Protein AF-A0A9Y1ZAQ1-F1 (afdb_monomer_lite)

Secondary structure (DSSP, 8-state):
-HHHHHHHHHTT-------SSTTTS-HHHHTTS-EEEESSSSEEEEEEEEETTEEEEEEEEEE-PPPPS----TT--PPP----GGGGS---PPPHHHHHHHHHHHHHHHHHHTT--HHHHTTTSSS-HHHHHHHHHHHHTT-TTHHHHHHHHHHH-

Radius of gyration: 28.98 Å; chains: 1; bounding box: 53×34×73 Å

Sequence (157 aa):
MGPLVYKIRKYGGSLIIIGHDGGDVHPMVREQSKVVKKDTKKEATIYDSIRNRKPQGQIARISGIPPTDWRFDTHEATAWSWQDLRTTDEDDGLSESEAVEQAAIYTVIRAKQQGLSNRQVANFVPWSHETVRKRWNEFENDGLHTDTVANVEGVIA

Structure (mmCIF, N/CA/C/O backbone):
data_AF-A0A9Y1ZAQ1-F1
#
_entry.id   AF-A0A9Y1ZAQ1-F1
#
loop_
_atom_site.group_PDB
_atom_site.id
_atom_site.type_symbol
_atom_site.label_atom_id
_atom_site.label_alt_id
_atom_site.label_comp_id
_atom_site.label_asym_id
_atom_site.label_entity_id
_atom_site.label_seq_id
_atom_site.pdbx_PDB_ins_code
_atom_site.Cartn_x
_atom_site.Cartn_y
_atom_site.Cartn_z
_atom_site.occupancy
_atom_site.B_iso_or_equiv
_atom_site.auth_seq_id
_atom_site.auth_comp_id
_atom_site.auth_asym_id
_atom_site.auth_atom_id
_atom_site.pdbx_PDB_model_num
ATOM 1 N N . MET A 1 1 ? -5.288 6.762 -6.353 1.00 58.81 1 MET A N 1
ATOM 2 C CA . MET A 1 1 ? -6.023 5.697 -5.623 1.00 58.81 1 MET A CA 1
ATOM 3 C C . MET A 1 1 ? -7.539 5.710 -5.827 1.00 58.81 1 MET A C 1
ATOM 5 O O . MET A 1 1 ? -8.140 4.648 -5.737 1.00 58.81 1 MET A O 1
ATOM 9 N N . GLY A 1 2 ? -8.168 6.854 -6.129 1.00 64.44 2 GLY A N 1
ATOM 10 C CA . GLY A 1 2 ? -9.630 6.982 -6.236 1.00 64.44 2 GLY A CA 1
ATOM 11 C C . GLY A 1 2 ? -10.359 5.915 -7.080 1.00 64.44 2 GLY A C 1
ATOM 12 O O . GLY A 1 2 ? -11.176 5.152 -6.570 1.00 64.44 2 GLY A O 1
ATOM 13 N N . PRO A 1 3 ? -10.022 5.794 -8.372 1.00 77.44 3 PRO A N 1
ATOM 14 C CA . PRO A 1 3 ? -10.721 4.885 -9.285 1.00 77.44 3 PRO A CA 1
ATOM 15 C C . PRO A 1 3 ? -10.540 3.394 -8.958 1.00 77.44 3 PRO A C 1
ATOM 17 O O . PRO A 1 3 ? -11.369 2.570 -9.335 1.00 77.44 3 PRO A O 1
ATOM 20 N N . LEU A 1 4 ? -9.451 3.036 -8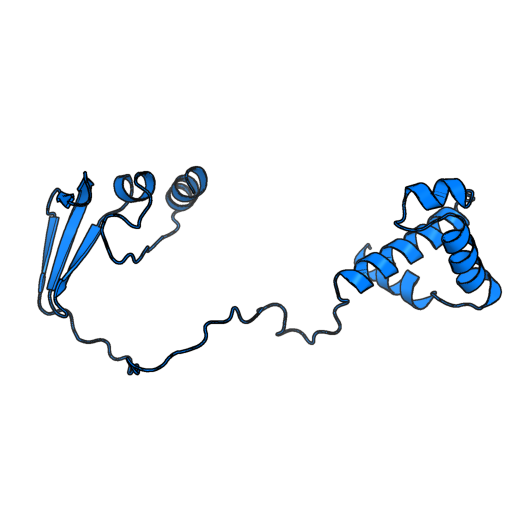.275 1.00 81.25 4 LEU A N 1
ATOM 21 C CA . LEU A 1 4 ? -9.076 1.647 -8.012 1.00 81.25 4 LEU A CA 1
ATOM 22 C C . LEU A 1 4 ? -9.943 1.020 -6.916 1.00 81.25 4 LEU A C 1
ATOM 24 O O . LEU A 1 4 ? -10.429 -0.090 -7.092 1.00 81.25 4 LEU A O 1
ATOM 28 N N . VAL A 1 5 ? -10.206 1.752 -5.831 1.00 82.75 5 VAL A N 1
ATOM 29 C CA . VAL A 1 5 ? -11.044 1.274 -4.713 1.00 82.75 5 VAL A CA 1
ATOM 30 C C . VAL A 1 5 ? -12.458 0.942 -5.202 1.00 82.75 5 VAL A C 1
ATOM 32 O O . VAL A 1 5 ? -12.992 -0.120 -4.887 1.00 82.75 5 VAL A O 1
ATOM 35 N N . TYR A 1 6 ? -13.021 1.792 -6.069 1.00 83.38 6 TYR A N 1
ATOM 36 C CA . TYR A 1 6 ? -14.315 1.538 -6.707 1.00 83.38 6 TYR A CA 1
ATOM 37 C C . TYR A 1 6 ? -14.310 0.275 -7.570 1.00 83.38 6 TYR A C 1
ATOM 39 O O . TYR A 1 6 ? -15.265 -0.500 -7.523 1.00 83.38 6 TYR A O 1
ATOM 47 N N . LYS A 1 7 ? -13.245 0.055 -8.351 1.00 86.19 7 LYS A N 1
ATOM 48 C CA . LYS A 1 7 ? -13.106 -1.157 -9.167 1.00 86.19 7 LYS A CA 1
ATOM 49 C C . LYS A 1 7 ? -13.002 -2.401 -8.287 1.00 86.19 7 LYS A C 1
ATOM 51 O O . LYS A 1 7 ? -13.752 -3.338 -8.523 1.00 86.19 7 LYS A O 1
ATOM 56 N N . ILE A 1 8 ? -12.154 -2.388 -7.258 1.00 86.31 8 ILE A N 1
ATOM 57 C CA . ILE A 1 8 ? -12.005 -3.508 -6.314 1.00 86.31 8 ILE A CA 1
ATOM 58 C C . ILE A 1 8 ? -13.364 -3.881 -5.722 1.00 86.31 8 ILE A C 1
ATOM 60 O O . ILE A 1 8 ? -13.778 -5.032 -5.829 1.00 86.31 8 ILE A O 1
ATOM 64 N N . ARG A 1 9 ? -14.111 -2.896 -5.206 1.00 82.56 9 ARG A N 1
ATOM 65 C CA . ARG A 1 9 ? -15.463 -3.120 -4.681 1.00 82.56 9 ARG A CA 1
ATOM 66 C C . ARG A 1 9 ? -16.408 -3.699 -5.739 1.00 82.56 9 ARG A C 1
ATOM 68 O O . ARG A 1 9 ? -17.149 -4.629 -5.442 1.00 82.56 9 ARG A O 1
ATOM 75 N N . LYS A 1 10 ? -16.403 -3.154 -6.962 1.00 86.81 10 LYS A N 1
ATOM 76 C CA . LYS A 1 10 ? -17.277 -3.606 -8.060 1.00 86.81 10 LYS A CA 1
ATOM 77 C C . LYS A 1 10 ? -17.004 -5.057 -8.460 1.00 86.81 10 LYS A C 1
ATOM 79 O O . LYS A 1 10 ? -17.946 -5.783 -8.750 1.00 86.81 10 LYS A O 1
ATOM 84 N N . TYR A 1 11 ? -15.739 -5.466 -8.479 1.00 91.75 11 TYR A N 1
ATOM 85 C CA . TYR A 1 11 ? -15.328 -6.818 -8.860 1.00 91.75 11 TYR A CA 1
ATOM 86 C C . TYR A 1 11 ? -15.295 -7.800 -7.677 1.00 91.75 11 TYR A C 1
ATOM 88 O O . TYR A 1 11 ? -14.801 -8.911 -7.830 1.00 91.75 11 TYR A O 1
ATOM 96 N N . GLY A 1 12 ? -15.812 -7.415 -6.503 1.00 86.81 12 GLY A N 1
ATOM 97 C CA . GLY A 1 12 ? -15.858 -8.289 -5.326 1.00 86.81 12 GLY A CA 1
ATOM 98 C C . GLY A 1 12 ? -14.492 -8.558 -4.688 1.00 86.81 12 GLY A C 1
ATOM 99 O O . GLY A 1 12 ? -14.347 -9.500 -3.915 1.00 86.81 12 GLY A O 1
ATOM 100 N N . GLY A 1 13 ? -13.482 -7.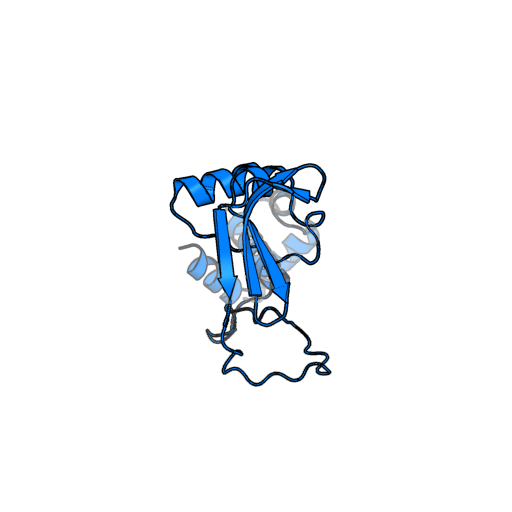744 -4.997 1.00 86.44 13 GLY A N 1
ATOM 101 C CA . GLY A 1 13 ? -12.176 -7.836 -4.361 1.00 86.44 13 GLY A CA 1
ATOM 102 C C . GLY A 1 13 ? -12.238 -7.385 -2.902 1.00 86.44 13 GLY A C 1
ATOM 103 O O . GLY A 1 13 ? -12.921 -6.419 -2.558 1.00 86.44 13 GLY A O 1
ATOM 104 N N . SER A 1 14 ? -11.499 -8.078 -2.039 1.00 86.94 14 SER A N 1
ATOM 105 C CA . SER A 1 14 ? -11.333 -7.693 -0.637 1.00 86.94 14 SER A CA 1
ATOM 106 C C . SER A 1 14 ? -10.055 -6.880 -0.470 1.00 86.94 14 SER A C 1
ATOM 108 O O . SER A 1 14 ? -8.999 -7.273 -0.958 1.00 86.94 14 SER A O 1
ATOM 110 N N . LEU A 1 15 ? -10.147 -5.746 0.223 1.00 86.56 15 LEU A N 1
ATOM 111 C CA . LEU A 1 15 ? -9.008 -4.878 0.511 1.00 86.56 15 LEU A CA 1
ATOM 112 C C . LEU A 1 15 ? -8.932 -4.625 2.014 1.00 86.56 15 LEU A C 1
ATOM 114 O O . LEU A 1 15 ? -9.848 -4.043 2.594 1.00 86.56 15 LEU A O 1
ATOM 118 N N . ILE A 1 16 ? -7.824 -5.038 2.625 1.00 89.19 16 ILE A N 1
ATOM 119 C CA . ILE A 1 16 ? -7.512 -4.757 4.026 1.00 89.19 16 ILE A CA 1
ATOM 120 C C . ILE A 1 16 ? -6.376 -3.740 4.041 1.00 89.19 16 ILE A C 1
ATOM 122 O O . ILE A 1 16 ? -5.336 -3.957 3.425 1.00 89.19 16 ILE A O 1
ATOM 126 N N . ILE A 1 17 ? -6.586 -2.620 4.730 1.00 88.62 17 ILE A N 1
ATOM 127 C CA . ILE A 1 17 ? -5.580 -1.570 4.891 1.00 88.62 17 ILE A CA 1
ATOM 128 C C . ILE A 1 17 ? -5.286 -1.426 6.376 1.00 88.62 17 ILE A C 1
ATOM 130 O O . ILE A 1 17 ? -6.200 -1.223 7.176 1.00 88.62 17 ILE A O 1
ATOM 134 N N . ILE A 1 18 ? -4.005 -1.517 6.724 1.00 89.31 18 ILE A N 1
ATOM 135 C CA . ILE A 1 18 ? -3.510 -1.377 8.090 1.00 89.31 18 ILE A CA 1
ATOM 136 C C . ILE A 1 18 ? -2.753 -0.053 8.157 1.00 89.31 18 ILE A C 1
ATOM 138 O O . ILE A 1 18 ? -1.760 0.135 7.460 1.00 89.31 18 ILE A O 1
ATOM 142 N N . GLY A 1 19 ? -3.269 0.876 8.956 1.00 87.44 19 GLY A N 1
ATOM 143 C CA . GLY A 1 19 ? -2.647 2.167 9.240 1.00 87.44 19 GLY A CA 1
ATOM 144 C C . GLY A 1 19 ? -2.381 2.310 10.733 1.00 87.44 19 GLY A C 1
ATOM 145 O O . GLY A 1 19 ? -2.961 1.578 11.539 1.00 87.44 19 GLY A O 1
ATOM 146 N N . HIS A 1 20 ? -1.514 3.248 11.097 1.00 85.69 20 HIS A N 1
ATOM 147 C CA . HIS A 1 20 ? -1.200 3.530 12.493 1.00 85.69 20 HIS A CA 1
ATOM 148 C C . HIS A 1 20 ? -2.274 4.424 13.124 1.00 85.69 20 HIS A C 1
ATOM 150 O O . HIS A 1 20 ? -2.732 4.164 14.235 1.00 85.69 20 HIS A O 1
ATOM 156 N N . ASP A 1 21 ? -2.718 5.452 12.399 1.00 82.12 21 ASP A N 1
ATOM 157 C CA . ASP A 1 21 ? -3.787 6.350 12.823 1.00 82.12 21 ASP A CA 1
ATOM 158 C C . ASP A 1 21 ? -4.892 6.467 11.763 1.00 82.12 21 ASP A C 1
ATOM 160 O O . ASP A 1 21 ? -4.710 6.239 10.563 1.00 82.12 21 ASP A O 1
ATOM 164 N N . GLY A 1 22 ? -6.063 6.933 12.196 1.00 77.12 22 GLY A N 1
ATOM 165 C CA . GLY A 1 22 ? -7.181 7.291 11.333 1.00 77.12 22 GLY A CA 1
ATOM 166 C C . GLY A 1 22 ? -6.877 8.460 10.393 1.00 77.12 22 GLY A C 1
ATOM 167 O O . GLY A 1 22 ? -7.800 8.923 9.736 1.00 77.12 22 GLY A O 1
ATOM 168 N N . GLY A 1 23 ? -5.639 8.968 10.354 1.00 81.50 23 GLY A N 1
ATOM 169 C CA . GLY A 1 23 ? -5.096 9.951 9.419 1.00 81.50 23 GLY A CA 1
ATOM 170 C C . GLY A 1 23 ? -4.399 9.357 8.187 1.00 81.50 23 GLY A C 1
ATOM 171 O O . GLY A 1 23 ? -4.371 10.031 7.158 1.00 81.50 23 GLY A O 1
ATOM 172 N N . ASP A 1 24 ? -3.926 8.113 8.258 1.00 84.62 24 ASP A N 1
ATOM 173 C CA . ASP A 1 24 ? -3.003 7.542 7.260 1.00 84.62 24 ASP A CA 1
ATOM 174 C C . ASP A 1 24 ? -3.722 7.043 6.004 1.00 84.62 24 ASP A C 1
ATOM 176 O O . ASP A 1 24 ? -3.194 7.038 4.895 1.00 84.62 24 ASP A O 1
ATOM 180 N N . VAL A 1 25 ? -4.978 6.636 6.167 1.00 84.75 25 VAL A N 1
ATOM 181 C CA . VAL A 1 25 ? -5.794 6.085 5.082 1.00 84.75 25 VAL A CA 1
ATOM 182 C C . VAL A 1 25 ? -6.426 7.221 4.283 1.00 84.75 25 VAL A C 1
ATOM 184 O O . VAL A 1 25 ? -6.972 8.138 4.873 1.00 84.75 25 VAL A O 1
ATOM 187 N N . HIS A 1 26 ? -6.443 7.189 2.954 1.00 84.62 26 HIS A N 1
ATOM 188 C CA . HIS A 1 26 ? -7.089 8.256 2.175 1.00 84.62 26 HIS A CA 1
ATOM 189 C C . HIS A 1 26 ? -8.600 8.391 2.512 1.00 84.62 26 HIS A C 1
ATOM 191 O O . HIS A 1 26 ? -9.275 7.362 2.591 1.00 84.62 26 HIS A O 1
ATOM 197 N N . PRO A 1 27 ? -9.181 9.605 2.657 1.00 85.12 27 PRO A N 1
ATOM 198 C CA . PRO A 1 27 ? -10.583 9.798 3.065 1.00 85.12 27 PRO A CA 1
ATOM 199 C C . PRO A 1 27 ? -11.604 8.970 2.276 1.00 85.12 27 PRO A C 1
ATOM 201 O O . PRO A 1 27 ? -12.454 8.313 2.862 1.00 85.12 27 PRO A O 1
ATOM 204 N N . MET A 1 28 ? -11.448 8.903 0.955 1.00 82.25 28 MET A N 1
ATOM 205 C CA . MET A 1 28 ? -12.340 8.131 0.083 1.00 82.25 28 MET A CA 1
ATOM 206 C C . MET A 1 28 ? -12.344 6.613 0.371 1.00 82.25 28 MET A C 1
ATOM 208 O O . MET A 1 28 ? -13.345 5.947 0.140 1.00 82.25 28 MET A O 1
ATOM 212 N N . VAL A 1 29 ? -11.247 6.047 0.889 1.00 86.06 29 VAL A N 1
ATOM 213 C CA . VAL A 1 29 ? -11.237 4.652 1.367 1.00 86.06 29 VAL A CA 1
ATOM 214 C C . VAL A 1 29 ? -12.033 4.544 2.667 1.00 86.06 29 VAL A C 1
ATOM 216 O O . VAL A 1 29 ? -12.805 3.611 2.838 1.00 86.06 29 VAL A O 1
ATOM 219 N N . ARG A 1 30 ? -11.883 5.513 3.577 1.00 84.81 30 ARG A N 1
ATOM 220 C CA . ARG A 1 30 ? -12.569 5.508 4.881 1.00 84.81 30 ARG A CA 1
ATOM 221 C C . ARG A 1 30 ? -14.086 5.577 4.753 1.00 84.81 30 ARG A C 1
ATOM 223 O O . ARG A 1 30 ? -14.778 5.037 5.601 1.00 84.81 30 ARG A O 1
ATOM 230 N N . GLU A 1 31 ? -14.589 6.242 3.719 1.00 82.31 31 GLU A N 1
ATOM 231 C CA . GLU A 1 31 ? -16.027 6.322 3.440 1.00 82.31 31 GLU A CA 1
ATOM 232 C C . GLU A 1 31 ? -16.616 5.004 2.921 1.00 82.31 31 GLU A C 1
ATOM 234 O O . GLU A 1 31 ? -17.816 4.780 3.037 1.00 82.31 31 GLU A O 1
ATOM 239 N N . GLN A 1 32 ? -15.793 4.130 2.338 1.00 84.12 32 GLN A N 1
ATOM 240 C CA . GLN A 1 32 ? -16.248 2.890 1.698 1.00 84.12 32 GLN A CA 1
ATOM 241 C C . GLN A 1 32 ? -15.947 1.634 2.519 1.00 84.12 32 GLN A C 1
ATOM 243 O O . GLN A 1 32 ? -16.389 0.545 2.150 1.00 84.12 32 GLN A O 1
ATOM 248 N N . SER A 1 33 ? -15.212 1.777 3.620 1.00 86.94 33 SER A N 1
ATOM 249 C CA . SER A 1 33 ? -14.707 0.670 4.427 1.00 86.94 33 SER A CA 1
ATOM 250 C C . SER A 1 33 ? -15.302 0.685 5.828 1.00 86.94 33 SER A C 1
ATOM 252 O O . SER A 1 33 ? -15.510 1.744 6.415 1.00 86.94 33 SER A O 1
ATOM 254 N N . LYS A 1 34 ? -15.494 -0.504 6.408 1.00 91.12 34 LYS A N 1
ATOM 255 C CA . LYS A 1 34 ? -15.686 -0.638 7.857 1.00 91.12 34 LYS A CA 1
ATOM 256 C C . LYS A 1 34 ? -14.352 -0.459 8.564 1.00 91.12 34 LYS A C 1
ATOM 258 O O . LYS A 1 34 ? -13.295 -0.774 8.018 1.00 91.12 34 LYS A O 1
ATOM 263 N N . VAL A 1 35 ? -14.406 0.039 9.789 1.00 91.56 35 VAL A N 1
ATOM 264 C CA . VAL A 1 35 ? -13.212 0.411 10.543 1.00 91.56 35 VAL A CA 1
ATOM 265 C C . VAL A 1 35 ? -13.088 -0.516 11.733 1.00 91.56 35 VAL A C 1
ATOM 267 O O . VAL A 1 35 ? -13.956 -0.536 12.600 1.00 91.56 35 VAL A O 1
ATOM 270 N N . VAL A 1 36 ? -11.995 -1.269 11.793 1.00 92.12 36 VAL A N 1
ATOM 271 C CA . VAL A 1 36 ? -11.660 -2.098 12.952 1.00 92.12 36 VAL A CA 1
ATOM 272 C C . VAL A 1 36 ? -10.556 -1.390 13.718 1.00 92.12 36 VAL A C 1
ATOM 274 O O . VAL A 1 36 ? -9.409 -1.357 13.277 1.00 92.12 36 VAL A O 1
ATOM 277 N N . LYS A 1 37 ? -10.898 -0.797 14.860 1.00 91.38 37 LYS A N 1
ATOM 278 C CA . LYS A 1 37 ? -9.916 -0.167 15.740 1.00 91.38 37 LYS A CA 1
ATOM 279 C C . LYS A 1 37 ? -9.522 -1.155 16.827 1.00 91.38 37 LYS A C 1
ATOM 281 O O . LYS A 1 37 ? -10.369 -1.572 17.612 1.00 91.38 37 LYS A O 1
ATOM 286 N N . LYS A 1 38 ? -8.237 -1.502 16.902 1.00 90.50 38 LYS A N 1
ATOM 287 C CA . LYS A 1 38 ? -7.696 -2.213 18.064 1.00 90.50 38 LYS A CA 1
ATOM 288 C C . LYS A 1 38 ? -7.464 -1.214 19.194 1.00 90.50 38 LYS A C 1
ATOM 290 O O . LYS A 1 38 ? -6.604 -0.348 19.077 1.00 90.50 38 LYS A O 1
ATOM 295 N N . ASP A 1 39 ? -8.238 -1.337 20.267 1.00 88.00 39 ASP A N 1
ATOM 296 C CA . ASP A 1 39 ? -8.068 -0.512 21.467 1.00 88.00 39 ASP A CA 1
ATOM 297 C C . ASP A 1 39 ? -6.978 -1.102 22.373 1.00 88.00 39 ASP A C 1
ATOM 299 O O . ASP A 1 39 ? -6.203 -0.371 22.986 1.00 88.00 39 ASP A O 1
ATOM 303 N N . THR A 1 40 ? -6.866 -2.435 22.414 1.00 89.31 40 THR A N 1
ATOM 304 C CA . THR A 1 40 ? -5.780 -3.144 23.103 1.00 89.31 40 THR A CA 1
ATOM 305 C C . THR A 1 40 ? -5.346 -4.387 22.319 1.00 89.31 40 THR A C 1
ATOM 307 O O . THR A 1 40 ? -5.881 -4.712 21.258 1.00 89.31 40 THR A O 1
ATOM 310 N N . LYS A 1 41 ? -4.378 -5.151 22.848 1.00 87.12 41 LYS A N 1
ATOM 311 C CA . LYS A 1 41 ? -3.981 -6.438 22.249 1.00 87.12 41 LYS A CA 1
ATOM 312 C C . LYS A 1 41 ? -5.130 -7.459 22.211 1.00 87.12 41 LYS A C 1
ATOM 314 O O . LYS A 1 41 ? -5.118 -8.302 21.317 1.00 87.12 41 LYS A O 1
ATOM 319 N N . LYS A 1 42 ? -6.100 -7.360 23.131 1.00 92.25 42 LYS A N 1
ATOM 320 C CA . LYS A 1 42 ? -7.200 -8.325 23.325 1.00 92.25 42 LYS A CA 1
ATOM 321 C C . LYS A 1 42 ? -8.588 -7.781 22.976 1.00 92.25 42 LYS A C 1
ATOM 323 O O . LYS A 1 42 ? -9.557 -8.535 23.037 1.00 92.25 42 LYS A O 1
ATOM 328 N N . GLU A 1 43 ? -8.691 -6.500 22.634 1.00 93.00 43 GLU A N 1
ATOM 329 C CA . GLU A 1 43 ? -9.965 -5.827 22.385 1.00 93.00 43 GLU A CA 1
ATOM 330 C C . GLU A 1 43 ? -9.922 -5.019 21.092 1.00 93.00 43 GLU A C 1
ATOM 332 O O . GLU A 1 43 ? -8.949 -4.310 20.818 1.00 93.00 43 GLU A O 1
ATOM 337 N N . ALA A 1 44 ? -11.001 -5.101 20.319 1.00 93.75 44 ALA A N 1
ATOM 338 C CA . ALA A 1 44 ? -11.201 -4.286 19.134 1.00 93.75 44 ALA A CA 1
ATOM 339 C C . ALA A 1 44 ? -12.650 -3.812 19.043 1.00 93.75 44 ALA A C 1
ATOM 341 O O . ALA A 1 44 ? -13.584 -4.550 19.356 1.00 93.75 44 ALA A O 1
ATOM 342 N N . THR A 1 45 ? -12.833 -2.591 18.562 1.00 94.12 45 THR A N 1
ATOM 343 C CA . THR A 1 45 ? -14.144 -1.998 18.329 1.00 94.12 45 THR A CA 1
ATOM 344 C C . THR A 1 45 ? -14.331 -1.762 16.835 1.00 94.12 45 THR A C 1
ATOM 346 O O . THR A 1 45 ? -13.462 -1.205 16.159 1.00 94.12 45 THR A O 1
ATOM 349 N N . ILE A 1 46 ? -15.463 -2.225 16.311 1.00 94.06 46 ILE A N 1
ATOM 350 C CA . ILE A 1 46 ? -15.854 -2.073 14.913 1.00 94.06 46 ILE A CA 1
ATOM 351 C C . ILE A 1 46 ? -16.735 -0.836 14.793 1.00 94.06 46 ILE A C 1
ATOM 353 O O . ILE A 1 46 ? -17.722 -0.687 15.516 1.00 94.06 46 ILE A O 1
ATOM 357 N N . TYR A 1 47 ? -16.388 0.024 13.847 1.00 93.75 47 TYR A N 1
ATOM 358 C CA . TYR A 1 47 ? -17.075 1.264 13.536 1.00 93.75 47 TYR A CA 1
ATOM 359 C C . TYR A 1 47 ? -17.498 1.301 12.070 1.00 93.75 47 TYR A C 1
ATOM 361 O O . TYR A 1 47 ? -16.915 0.637 11.208 1.00 93.75 47 TYR A O 1
ATOM 369 N N . ASP A 1 48 ? -18.511 2.111 11.801 1.00 91.44 48 ASP A N 1
ATOM 370 C CA . ASP A 1 48 ? -19.075 2.291 10.473 1.00 91.44 48 ASP A CA 1
ATOM 371 C C . ASP A 1 48 ? -18.204 3.178 9.580 1.00 91.44 48 ASP A C 1
ATOM 373 O O . ASP A 1 48 ? -18.055 2.895 8.396 1.00 91.44 48 ASP A O 1
ATOM 377 N N . SER A 1 49 ? -17.602 4.231 10.144 1.00 87.19 49 SER A N 1
ATOM 378 C CA . SER A 1 49 ? -16.797 5.197 9.385 1.00 87.19 49 SER A CA 1
ATOM 379 C C . SER A 1 49 ? -15.767 5.935 10.252 1.00 87.19 49 SER A C 1
ATOM 381 O O . SER A 1 49 ? -15.759 5.827 11.481 1.00 87.19 49 SER A O 1
ATOM 383 N N . ILE A 1 50 ? -14.885 6.717 9.616 1.00 87.50 50 ILE A N 1
ATOM 384 C CA . ILE A 1 50 ? -13.992 7.687 10.276 1.00 87.50 50 ILE A CA 1
ATOM 385 C C . ILE A 1 50 ? -14.282 9.087 9.739 1.00 87.50 50 ILE A C 1
ATOM 387 O O . ILE A 1 50 ? -14.151 9.338 8.542 1.00 87.50 50 ILE A O 1
ATOM 391 N N . ARG A 1 51 ? -14.552 10.037 10.640 1.00 84.38 51 ARG A N 1
ATOM 392 C CA . ARG A 1 51 ? -14.709 11.462 10.318 1.00 84.38 51 ARG A CA 1
ATOM 393 C C . ARG A 1 51 ? -13.784 12.294 11.195 1.00 84.38 51 ARG A C 1
ATOM 395 O O . ARG A 1 51 ? -13.704 12.071 12.397 1.00 84.38 51 ARG A O 1
ATOM 402 N N . ASN A 1 52 ? -13.060 13.248 10.607 1.00 85.19 52 ASN A N 1
ATOM 403 C CA . ASN A 1 52 ? -12.080 14.079 11.327 1.00 85.19 52 ASN A CA 1
ATOM 404 C C . ASN A 1 52 ? -11.071 13.252 12.150 1.00 85.19 52 ASN A C 1
ATOM 406 O O . ASN A 1 52 ? -10.786 13.580 13.299 1.00 85.19 52 ASN A O 1
ATOM 410 N N . ARG A 1 53 ? -10.570 12.147 11.572 1.00 83.19 53 ARG A N 1
ATOM 411 C CA . ARG A 1 53 ? -9.673 11.165 12.221 1.00 83.19 53 ARG A CA 1
ATOM 412 C C . ARG A 1 53 ? -10.266 10.440 13.439 1.00 83.19 53 ARG A C 1
ATOM 414 O O . ARG A 1 53 ? -9.568 9.674 14.088 1.00 83.19 53 ARG A O 1
ATOM 421 N N . LYS A 1 54 ? -11.553 10.629 13.740 1.00 86.75 54 LYS A N 1
ATOM 422 C CA . LYS A 1 54 ? -12.242 9.943 14.835 1.00 86.75 54 LYS A CA 1
ATOM 423 C C . LYS A 1 54 ? -13.201 8.891 14.274 1.00 86.75 54 LYS A C 1
ATOM 425 O O . LYS A 1 54 ? -13.980 9.219 13.374 1.00 86.75 54 LYS A O 1
ATOM 430 N N . PRO A 1 55 ? -13.166 7.649 14.779 1.00 87.88 55 PRO A N 1
ATOM 431 C CA . PRO A 1 55 ? -14.143 6.641 14.395 1.00 87.88 55 PRO A CA 1
ATOM 432 C C . PRO A 1 55 ? -15.550 7.051 14.857 1.00 87.88 55 PRO A C 1
ATOM 434 O O . PRO A 1 55 ? -15.707 7.694 15.896 1.00 87.88 55 PRO A O 1
ATOM 437 N N . GLN A 1 56 ? -16.560 6.718 14.058 1.00 89.06 56 GLN A N 1
ATOM 438 C CA . GLN A 1 56 ? -17.966 7.068 14.268 1.00 89.06 56 GLN A CA 1
ATOM 439 C C . GLN A 1 56 ? -18.864 5.866 13.971 1.00 89.06 56 GLN A C 1
ATOM 441 O O . GLN A 1 56 ? -18.520 5.014 13.152 1.00 89.06 56 GLN A O 1
ATOM 446 N N . GLY A 1 57 ? -20.028 5.816 14.624 1.00 89.75 57 GLY A N 1
ATOM 447 C CA . GLY A 1 57 ? -21.010 4.749 14.421 1.00 89.75 57 GLY A CA 1
ATOM 448 C C . GLY A 1 57 ? -20.487 3.396 14.895 1.00 89.75 57 GLY A C 1
ATOM 449 O O . GLY A 1 57 ? -20.171 2.534 14.084 1.00 89.75 57 GLY A O 1
ATOM 450 N N . GLN A 1 58 ? -20.341 3.222 16.208 1.00 92.88 58 GLN A N 1
ATOM 451 C CA . GLN A 1 58 ? -19.934 1.940 16.781 1.00 92.88 58 GLN A CA 1
ATOM 452 C C . GLN A 1 58 ? -20.957 0.855 16.425 1.00 92.88 58 GLN A C 1
ATOM 454 O O . GLN A 1 58 ? -22.141 1.000 16.715 1.00 92.88 58 GLN A O 1
ATOM 459 N N . ILE A 1 59 ? -20.480 -0.229 15.820 1.00 93.12 59 ILE A N 1
ATOM 460 C CA . ILE A 1 59 ? -21.295 -1.374 15.407 1.00 93.12 59 ILE A CA 1
ATOM 461 C C . ILE A 1 59 ? -21.223 -2.464 16.474 1.00 93.12 59 ILE A C 1
ATOM 463 O O . ILE A 1 59 ? -22.243 -2.967 16.931 1.00 93.12 59 ILE A O 1
ATOM 467 N N . ALA A 1 60 ? -20.006 -2.834 16.876 1.00 93.25 60 ALA A N 1
ATOM 468 C CA . ALA A 1 60 ? -19.773 -3.919 17.821 1.00 93.25 60 ALA A CA 1
ATOM 469 C C . ALA A 1 60 ? -18.431 -3.749 18.533 1.00 93.25 60 ALA A C 1
ATOM 471 O O . ALA A 1 60 ? -17.511 -3.121 18.009 1.00 93.25 60 ALA A O 1
ATOM 472 N N . ARG A 1 61 ? -18.306 -4.349 19.717 1.00 93.00 61 ARG A N 1
ATOM 473 C CA . ARG A 1 61 ? -17.039 -4.477 20.441 1.00 93.00 61 ARG A CA 1
ATOM 474 C C . ARG A 1 61 ? -16.735 -5.953 20.636 1.00 93.00 61 ARG A C 1
ATOM 476 O O . ARG A 1 61 ? -17.598 -6.708 21.070 1.00 93.00 61 ARG A O 1
ATOM 483 N N . ILE A 1 62 ? -15.511 -6.336 20.309 1.00 93.88 62 ILE A N 1
ATOM 484 C CA . ILE A 1 62 ? -15.002 -7.698 20.408 1.00 93.88 62 ILE A CA 1
ATOM 485 C C . ILE A 1 62 ? -13.948 -7.716 21.510 1.00 93.88 62 ILE A C 1
ATOM 487 O O . ILE A 1 62 ? -13.030 -6.891 21.522 1.00 93.88 62 ILE A O 1
ATOM 491 N N . SER A 1 63 ? -14.082 -8.664 22.429 1.00 93.62 63 SER A N 1
ATOM 492 C CA . SER A 1 63 ? -13.119 -8.938 23.492 1.00 93.62 63 SER A CA 1
ATOM 493 C C . SER A 1 63 ? -12.613 -10.376 23.389 1.00 93.62 63 SER A C 1
ATOM 495 O O . SER A 1 63 ? -13.204 -11.212 22.708 1.00 93.62 63 SER A O 1
ATOM 497 N N . GLY A 1 64 ? -11.489 -10.657 24.050 1.00 91.94 64 GLY A N 1
ATOM 498 C CA . GLY A 1 64 ? -10.910 -12.000 24.073 1.00 91.94 64 GLY A CA 1
ATOM 499 C C . GLY A 1 64 ? -10.226 -12.404 22.768 1.00 91.94 64 GLY A C 1
ATOM 500 O O . GLY A 1 64 ? -10.121 -13.594 22.493 1.00 91.94 64 GLY A O 1
ATOM 501 N N . ILE A 1 65 ? -9.750 -11.435 21.973 1.00 87.88 65 ILE A N 1
ATOM 502 C CA . ILE A 1 65 ? -8.992 -11.724 20.749 1.00 87.88 65 ILE A CA 1
ATOM 503 C C . ILE A 1 65 ? -7.767 -12.567 21.137 1.00 87.88 65 ILE A C 1
ATOM 505 O O . ILE A 1 65 ? -6.961 -12.096 21.955 1.00 87.88 65 ILE A O 1
ATOM 509 N N . PRO A 1 66 ? -7.628 -13.795 20.601 1.00 89.25 66 PRO A N 1
ATOM 510 C CA . PRO A 1 66 ? -6.524 -14.664 20.963 1.00 89.25 66 PRO A CA 1
ATOM 511 C C . PRO A 1 66 ? -5.193 -14.033 20.530 1.00 89.25 66 PRO A C 1
ATOM 513 O O . PRO A 1 66 ? -5.147 -13.262 19.563 1.00 89.25 66 PRO A O 1
ATOM 516 N N . PRO A 1 67 ? -4.096 -14.313 21.255 1.00 84.88 67 PRO A N 1
ATOM 517 C CA . PRO A 1 67 ? -2.770 -13.994 20.750 1.00 84.88 67 PRO A CA 1
ATOM 518 C C . PRO A 1 67 ? -2.548 -14.723 19.420 1.00 84.88 67 PRO A C 1
ATOM 520 O O . PRO A 1 67 ? -3.123 -15.782 19.186 1.00 84.88 67 PRO A O 1
ATOM 523 N N . THR A 1 68 ? -1.733 -14.142 18.542 1.00 84.69 68 THR A N 1
ATOM 524 C CA . THR A 1 68 ? -1.345 -14.839 17.313 1.00 84.69 68 THR A CA 1
ATOM 525 C C . THR A 1 68 ? -0.500 -16.063 17.661 1.00 84.69 68 THR A C 1
ATOM 527 O O . THR A 1 68 ? 0.339 -15.995 18.562 1.00 84.69 68 THR A O 1
ATOM 530 N N . ASP A 1 69 ? -0.702 -17.158 16.932 1.00 88.50 69 ASP A N 1
ATOM 531 C CA . ASP A 1 69 ? 0.132 -18.361 17.039 1.00 88.50 69 ASP A CA 1
ATOM 532 C C . ASP A 1 69 ? 1.519 -18.154 16.411 1.00 88.50 69 ASP A C 1
ATOM 534 O O . ASP A 1 69 ? 2.436 -18.954 16.600 1.00 88.50 69 ASP A O 1
ATOM 538 N N . TRP A 1 70 ? 1.688 -17.063 15.659 1.00 83.44 70 TRP A N 1
ATOM 539 C CA . TRP A 1 70 ? 2.941 -16.732 15.002 1.00 83.44 70 TRP A CA 1
ATOM 540 C C . TRP A 1 70 ? 3.952 -16.220 16.018 1.00 83.44 70 TRP A C 1
ATOM 542 O O . TRP A 1 70 ? 3.698 -15.268 16.758 1.00 83.44 70 TRP A O 1
ATOM 552 N N . ARG A 1 71 ? 5.139 -16.825 16.014 1.00 82.12 71 ARG A N 1
ATOM 553 C CA . ARG A 1 71 ? 6.288 -16.290 16.739 1.00 82.12 71 ARG A CA 1
ATOM 554 C C . ARG A 1 71 ? 7.000 -15.289 15.841 1.00 82.12 71 ARG A C 1
ATOM 556 O O . ARG A 1 71 ? 7.382 -15.630 14.730 1.00 82.12 71 ARG A O 1
ATOM 563 N N . PHE A 1 72 ? 7.143 -14.066 16.330 1.00 79.25 72 PHE A N 1
ATOM 564 C CA . PHE A 1 72 ? 7.834 -12.979 15.648 1.00 79.25 72 PHE A CA 1
ATOM 565 C C . PHE A 1 72 ? 8.771 -12.290 16.637 1.00 79.25 72 PHE A C 1
ATOM 567 O O . PHE A 1 72 ? 8.441 -12.174 17.822 1.00 79.25 72 PHE A O 1
ATOM 574 N N . ASP A 1 73 ? 9.928 -11.844 16.158 1.00 81.25 73 ASP A N 1
ATOM 575 C CA . ASP A 1 73 ? 10.839 -11.016 16.938 1.00 81.25 73 ASP A CA 1
ATOM 576 C C . ASP A 1 73 ? 10.501 -9.536 16.708 1.00 81.25 73 ASP A C 1
ATOM 578 O O . ASP A 1 73 ? 10.488 -9.036 15.586 1.00 81.25 73 ASP A O 1
ATOM 582 N N . THR A 1 74 ? 10.182 -8.820 17.786 1.00 79.62 74 THR A N 1
ATOM 583 C CA . THR A 1 74 ? 9.849 -7.389 17.733 1.00 79.62 74 THR A CA 1
ATOM 584 C C . THR A 1 74 ? 11.059 -6.488 17.504 1.00 79.62 74 THR A C 1
ATOM 586 O O . THR A 1 74 ? 10.872 -5.298 17.261 1.00 79.62 74 THR A O 1
ATOM 589 N N . HIS A 1 75 ? 12.276 -7.018 17.637 1.00 81.31 75 HIS A N 1
ATOM 590 C CA . HIS A 1 75 ? 13.530 -6.287 17.441 1.00 81.31 75 HIS A CA 1
ATOM 591 C C . HIS A 1 75 ? 14.211 -6.639 16.120 1.00 81.31 75 HIS A C 1
ATOM 593 O O . HIS A 1 75 ? 15.276 -6.100 15.816 1.00 81.31 75 HIS A O 1
ATOM 599 N N . GLU A 1 76 ? 13.612 -7.527 15.330 1.00 77.12 76 GLU A N 1
ATOM 600 C CA . GLU A 1 76 ? 14.164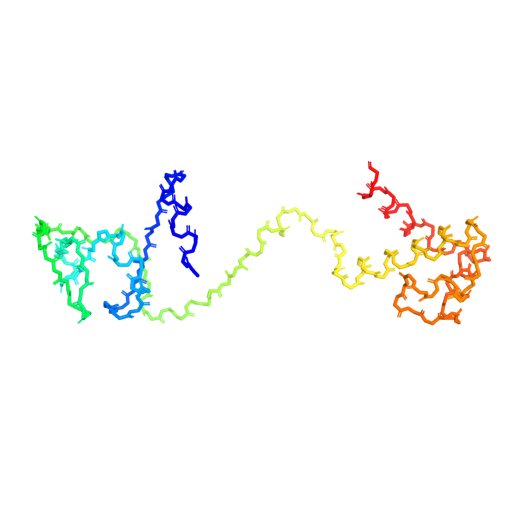 -7.902 14.045 1.00 77.12 76 GLU A CA 1
ATOM 601 C C . GLU A 1 76 ? 13.911 -6.784 13.033 1.00 77.12 76 GLU A C 1
ATOM 603 O O . GLU A 1 76 ? 12.781 -6.491 12.638 1.00 77.12 76 GLU A O 1
ATOM 608 N N . ALA A 1 77 ? 14.992 -6.132 12.610 1.00 68.38 77 ALA A N 1
ATOM 609 C CA . ALA A 1 77 ? 14.986 -5.200 11.494 1.00 68.38 77 ALA A CA 1
ATOM 610 C C . ALA A 1 77 ? 14.935 -5.996 10.181 1.00 68.38 77 ALA A C 1
ATOM 612 O O . ALA A 1 77 ? 15.887 -5.984 9.402 1.00 68.38 77 ALA A O 1
ATOM 613 N N . THR A 1 78 ? 13.862 -6.758 9.957 1.00 66.56 78 THR A N 1
ATOM 614 C CA . THR A 1 78 ? 13.736 -7.561 8.740 1.00 66.56 78 THR A CA 1
ATOM 615 C C . THR A 1 78 ? 13.741 -6.625 7.532 1.00 66.56 78 THR A C 1
ATOM 617 O O . THR A 1 78 ? 12.879 -5.753 7.390 1.00 66.56 78 THR A O 1
ATOM 620 N N . ALA A 1 79 ? 14.724 -6.804 6.650 1.00 63.69 79 ALA A N 1
ATOM 621 C CA . ALA A 1 79 ? 14.745 -6.152 5.354 1.00 63.69 79 ALA A CA 1
ATOM 622 C C . ALA A 1 79 ? 13.626 -6.753 4.500 1.00 63.69 79 ALA A C 1
ATOM 624 O O . ALA A 1 79 ? 13.630 -7.947 4.199 1.00 63.69 79 ALA A O 1
ATOM 625 N N . TRP A 1 80 ? 12.648 -5.934 4.123 1.00 63.06 80 TRP A N 1
ATOM 626 C CA . TRP A 1 80 ? 11.654 -6.356 3.152 1.00 63.06 80 TRP A CA 1
ATOM 627 C C . TRP A 1 80 ? 12.256 -6.209 1.750 1.00 63.06 80 TRP A C 1
ATOM 629 O O . TRP A 1 80 ? 12.886 -5.202 1.428 1.00 63.06 80 TRP A O 1
ATOM 639 N N . SER A 1 81 ? 12.070 -7.224 0.917 1.00 70.69 81 SER A N 1
ATOM 640 C CA . SER A 1 81 ? 12.350 -7.155 -0.512 1.00 70.69 81 SER A CA 1
ATOM 641 C C . SER A 1 81 ? 11.154 -7.736 -1.246 1.00 70.69 81 SER A C 1
ATOM 643 O O . SER A 1 81 ? 10.510 -8.670 -0.765 1.00 70.69 81 SER A O 1
ATOM 645 N N . TRP A 1 82 ? 10.826 -7.174 -2.404 1.00 66.75 82 TRP A N 1
ATOM 646 C CA . TRP A 1 82 ? 10.047 -7.936 -3.363 1.00 66.75 82 TRP A CA 1
ATOM 647 C C . TRP A 1 82 ? 10.988 -9.008 -3.897 1.00 66.75 82 TRP A C 1
ATOM 649 O O . TRP A 1 82 ? 11.945 -8.683 -4.597 1.00 66.75 82 TRP A O 1
ATOM 659 N N . GLN A 1 83 ? 10.751 -10.271 -3.543 1.00 57.25 83 GLN A N 1
ATOM 660 C CA . GLN A 1 83 ? 11.256 -11.343 -4.385 1.00 57.25 83 GLN A CA 1
ATOM 661 C C . GLN A 1 83 ? 10.568 -11.159 -5.726 1.00 57.25 83 GLN A C 1
ATOM 663 O O . GLN A 1 83 ? 9.339 -11.210 -5.820 1.00 57.25 83 GLN A O 1
ATOM 668 N N . ASP A 1 84 ? 11.360 -10.839 -6.738 1.00 55.56 84 ASP A N 1
ATOM 669 C CA . ASP A 1 84 ? 10.867 -10.810 -8.092 1.00 55.56 84 ASP A CA 1
ATOM 670 C C . ASP A 1 84 ? 10.458 -12.241 -8.451 1.00 55.56 84 ASP A C 1
ATOM 672 O O . ASP A 1 84 ? 11.291 -13.116 -8.672 1.00 55.56 84 ASP A O 1
ATOM 676 N N . LEU A 1 85 ? 9.157 -12.523 -8.428 1.00 50.03 85 LEU A N 1
ATOM 677 C CA . LEU A 1 85 ? 8.640 -13.855 -8.745 1.00 50.03 85 LEU A CA 1
ATOM 678 C C . LEU A 1 85 ? 8.833 -14.207 -10.231 1.00 50.03 85 LEU A C 1
ATOM 680 O O . LEU A 1 85 ? 8.523 -15.328 -10.619 1.00 50.03 85 LEU A O 1
ATOM 684 N N . ARG A 1 86 ? 9.391 -13.296 -11.047 1.00 55.84 86 ARG A N 1
ATOM 685 C CA . ARG A 1 86 ? 9.901 -13.596 -12.394 1.00 55.84 86 ARG A CA 1
ATOM 686 C C . ARG A 1 86 ? 11.162 -14.470 -12.381 1.00 55.84 86 ARG A C 1
ATOM 688 O O . ARG A 1 86 ? 11.467 -15.068 -13.395 1.00 55.84 86 ARG A O 1
ATOM 695 N N . THR A 1 87 ? 11.856 -14.588 -11.246 1.00 47.03 87 THR A N 1
ATOM 696 C CA . THR A 1 87 ? 13.155 -15.291 -11.136 1.00 47.03 87 THR A CA 1
ATOM 697 C C . THR A 1 87 ? 13.048 -16.791 -10.810 1.00 47.03 87 THR A C 1
ATOM 699 O O . THR A 1 87 ? 14.041 -17.399 -10.417 1.00 47.03 87 THR A O 1
ATOM 702 N N . THR A 1 88 ? 11.849 -17.390 -10.881 1.00 46.38 88 THR A N 1
ATOM 703 C CA . THR A 1 88 ? 11.665 -18.837 -10.590 1.00 46.38 88 THR A CA 1
ATOM 704 C C . THR A 1 88 ? 11.569 -19.700 -11.848 1.00 46.38 88 THR A C 1
ATOM 706 O O . THR A 1 88 ? 11.538 -20.921 -11.733 1.00 46.38 88 THR A O 1
ATOM 709 N N . ASP A 1 89 ? 11.580 -19.081 -13.025 1.00 47.06 89 ASP A N 1
ATOM 710 C CA . ASP A 1 89 ? 12.036 -19.740 -14.242 1.00 47.06 89 ASP A CA 1
ATOM 711 C C . ASP A 1 89 ? 13.500 -19.330 -14.415 1.00 47.06 89 ASP A C 1
ATOM 713 O O . ASP A 1 89 ? 13.847 -18.181 -14.141 1.00 47.06 89 ASP A O 1
ATOM 717 N N . GLU A 1 90 ? 14.365 -20.281 -14.757 1.00 48.91 90 GLU A N 1
ATOM 718 C CA . GLU A 1 90 ? 15.787 -20.059 -15.031 1.00 48.91 90 GLU A CA 1
ATOM 719 C C . GLU A 1 90 ? 15.967 -18.773 -15.857 1.00 48.91 90 GLU A C 1
ATOM 721 O O . GLU A 1 90 ? 15.532 -18.699 -17.005 1.00 48.91 90 GLU A O 1
ATOM 726 N N . ASP A 1 91 ? 16.534 -17.736 -15.230 1.00 49.66 91 ASP A N 1
ATOM 727 C CA . ASP A 1 91 ? 16.755 -16.419 -15.830 1.00 49.66 91 ASP A CA 1
ATOM 728 C C . ASP A 1 91 ? 17.892 -16.509 -16.854 1.00 49.66 91 ASP A C 1
ATOM 730 O O . ASP A 1 91 ? 19.032 -16.131 -16.597 1.00 49.66 91 ASP A O 1
ATOM 734 N N . ASP A 1 92 ? 17.556 -17.066 -18.014 1.00 52.75 92 ASP A N 1
ATOM 735 C CA . ASP A 1 92 ? 18.254 -16.881 -19.288 1.00 52.75 92 ASP A CA 1
ATOM 736 C C . ASP A 1 92 ? 17.623 -15.689 -20.055 1.00 52.75 92 ASP A C 1
ATOM 738 O O . ASP A 1 92 ? 17.677 -15.589 -21.283 1.00 52.75 92 ASP A O 1
ATOM 742 N N . GLY A 1 93 ? 16.942 -14.790 -19.328 1.00 58.44 93 GLY A N 1
ATOM 743 C CA . GLY A 1 93 ? 16.260 -13.622 -19.864 1.00 58.44 93 GLY A CA 1
ATOM 744 C C . GLY A 1 93 ? 17.225 -12.464 -20.105 1.00 58.44 93 GLY A C 1
ATOM 745 O O . GLY A 1 93 ? 18.034 -12.104 -19.256 1.00 58.44 93 GLY A O 1
ATOM 746 N N . LEU A 1 94 ? 17.121 -11.832 -21.274 1.00 61.25 94 LEU A N 1
ATOM 747 C CA . LEU A 1 94 ? 17.899 -10.635 -21.596 1.00 61.25 94 LEU A CA 1
ATOM 748 C C . LEU A 1 94 ? 17.549 -9.493 -20.637 1.00 61.25 94 LEU A C 1
ATOM 750 O O . LEU A 1 94 ? 16.370 -9.196 -20.418 1.00 61.25 94 LEU A O 1
ATOM 754 N N . SER A 1 95 ? 18.562 -8.784 -20.137 1.00 77.31 95 SER A N 1
ATOM 755 C CA . SER A 1 95 ? 18.339 -7.509 -19.453 1.00 77.31 95 SER A CA 1
ATOM 756 C C . SER A 1 95 ? 17.615 -6.519 -20.375 1.00 77.31 95 SER A C 1
ATOM 758 O O . SER A 1 95 ? 17.696 -6.605 -21.601 1.00 77.31 95 SER A O 1
ATOM 760 N N . GLU A 1 96 ? 16.932 -5.521 -19.806 1.00 73.94 96 GLU A N 1
ATOM 761 C CA . GLU A 1 96 ? 16.224 -4.494 -20.590 1.00 73.94 96 GLU A CA 1
ATOM 762 C C . GLU A 1 96 ? 17.151 -3.802 -21.607 1.00 73.94 96 GLU A C 1
ATOM 764 O O . GLU A 1 96 ? 16.766 -3.571 -22.753 1.00 73.94 96 GLU A O 1
ATOM 769 N N . SER A 1 97 ? 18.403 -3.536 -21.222 1.00 78.38 97 SER A N 1
ATOM 770 C CA . SER A 1 97 ? 19.419 -2.989 -22.124 1.00 78.38 97 SER A CA 1
ATOM 771 C C . SER A 1 97 ? 19.775 -3.934 -23.268 1.00 78.38 97 SER A C 1
ATOM 773 O O . SER A 1 97 ? 19.903 -3.483 -24.407 1.00 78.38 97 SER A O 1
ATOM 775 N N . GLU A 1 98 ? 19.913 -5.229 -22.988 1.00 81.69 98 GLU A N 1
ATOM 776 C CA . GLU A 1 98 ? 20.244 -6.231 -24.003 1.00 81.69 98 GLU A CA 1
ATOM 777 C C . GLU A 1 98 ? 19.070 -6.452 -24.956 1.00 81.69 98 GLU A C 1
ATOM 779 O O . GLU A 1 98 ? 19.273 -6.509 -26.164 1.00 81.69 98 GLU A O 1
ATOM 784 N N . ALA A 1 99 ? 17.836 -6.480 -24.452 1.00 83.19 99 ALA A N 1
ATOM 785 C CA . ALA A 1 99 ? 16.637 -6.574 -25.278 1.00 83.19 99 ALA A CA 1
ATOM 786 C C . ALA A 1 99 ? 16.511 -5.379 -26.243 1.00 83.19 99 ALA A C 1
ATOM 788 O O . ALA A 1 99 ? 16.218 -5.561 -27.427 1.00 83.19 99 ALA A O 1
ATOM 789 N N . VAL A 1 100 ? 16.786 -4.157 -25.767 1.00 86.62 100 VAL A N 1
ATOM 790 C CA . VAL A 1 100 ? 16.803 -2.948 -26.610 1.00 86.62 100 VAL A CA 1
ATOM 791 C C . VAL A 1 100 ? 17.913 -3.021 -27.660 1.00 86.62 100 VAL A C 1
ATOM 793 O O . VAL A 1 100 ? 17.680 -2.667 -28.820 1.00 86.62 100 VAL A O 1
ATOM 796 N N . GLU A 1 101 ? 19.105 -3.492 -27.289 1.00 87.81 101 GLU A N 1
ATOM 797 C CA . GLU A 1 101 ? 20.211 -3.663 -28.232 1.00 87.81 101 GLU A CA 1
ATOM 798 C C . GLU A 1 101 ? 19.877 -4.708 -29.304 1.00 87.81 101 GLU A C 1
ATOM 800 O O . GLU A 1 101 ? 19.997 -4.415 -30.494 1.00 87.81 101 GLU A O 1
ATOM 805 N N . GLN A 1 102 ? 19.377 -5.884 -28.920 1.00 89.31 102 GLN A N 1
ATOM 806 C CA . GLN A 1 102 ? 19.003 -6.937 -29.864 1.00 89.31 102 GLN A CA 1
ATOM 807 C C . GLN A 1 102 ? 17.882 -6.497 -30.814 1.00 89.31 102 GLN A C 1
ATOM 809 O O . GLN A 1 102 ? 17.992 -6.694 -32.027 1.00 89.31 102 GLN A O 1
ATOM 814 N N . ALA A 1 103 ? 16.849 -5.817 -30.306 1.00 89.81 103 ALA A N 1
ATOM 815 C CA . ALA A 1 103 ? 15.773 -5.269 -31.131 1.00 89.81 103 ALA A CA 1
ATOM 816 C C . ALA A 1 103 ? 16.282 -4.207 -32.123 1.00 89.81 103 ALA A C 1
ATOM 818 O O . ALA A 1 103 ? 15.842 -4.160 -33.278 1.00 89.81 103 ALA A O 1
ATOM 819 N N . ALA A 1 104 ? 17.240 -3.370 -31.712 1.00 91.69 104 ALA A N 1
ATOM 820 C CA . ALA A 1 104 ? 17.864 -2.389 -32.592 1.00 91.69 104 ALA A CA 1
ATOM 821 C C . ALA A 1 104 ? 18.712 -3.058 -33.690 1.00 91.69 104 ALA A C 1
ATOM 823 O O . ALA A 1 104 ? 18.610 -2.664 -34.853 1.00 91.69 104 ALA A O 1
ATOM 824 N N . ILE A 1 105 ? 19.491 -4.099 -33.366 1.00 90.88 105 ILE A N 1
ATOM 825 C CA . ILE A 1 105 ? 20.257 -4.888 -34.352 1.00 90.88 105 ILE A CA 1
ATOM 826 C C . ILE A 1 105 ? 19.317 -5.551 -35.362 1.00 90.88 105 ILE A C 1
ATOM 828 O O . ILE A 1 105 ? 19.508 -5.402 -36.571 1.00 90.88 105 ILE A O 1
ATOM 832 N N . TYR A 1 106 ? 18.265 -6.213 -34.877 1.00 92.12 106 TYR A N 1
ATOM 833 C CA . TYR A 1 106 ? 17.238 -6.825 -35.717 1.00 92.12 106 TYR A CA 1
ATOM 834 C C . TYR A 1 106 ? 16.611 -5.808 -36.681 1.00 92.12 106 TYR A C 1
ATOM 836 O O . TYR A 1 106 ? 16.533 -6.042 -37.890 1.00 92.12 106 TYR A O 1
ATOM 844 N N . THR A 1 107 ? 16.239 -4.635 -36.160 1.00 91.88 107 THR A N 1
ATOM 845 C CA . THR A 1 107 ? 15.652 -3.545 -36.950 1.00 91.88 107 THR A CA 1
ATOM 846 C C . THR A 1 107 ? 16.616 -3.055 -38.030 1.00 91.88 107 THR A C 1
ATOM 848 O O . THR A 1 107 ? 16.198 -2.853 -39.172 1.00 91.88 107 THR A O 1
ATOM 851 N N . VAL A 1 108 ? 17.911 -2.911 -37.715 1.00 93.12 108 VAL A N 1
ATOM 852 C CA . VAL A 1 108 ? 18.937 -2.555 -38.707 1.00 93.12 108 VAL A CA 1
ATOM 853 C C . VAL A 1 108 ? 18.988 -3.588 -39.828 1.00 93.12 108 VAL A C 1
ATOM 855 O O . VAL A 1 108 ? 18.907 -3.213 -40.998 1.00 93.12 108 VAL A O 1
ATOM 858 N N . ILE A 1 109 ? 19.092 -4.873 -39.493 1.00 92.00 109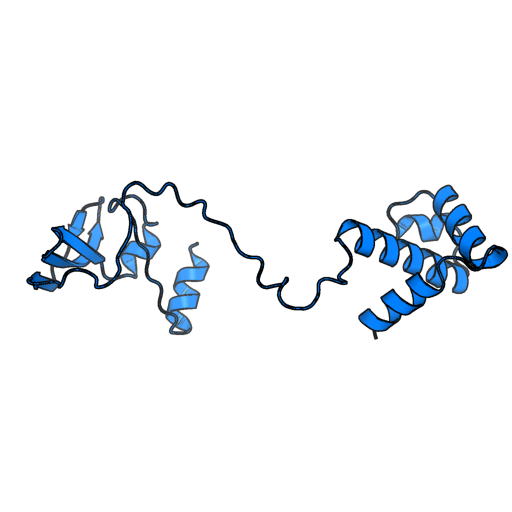 ILE A N 1
ATOM 859 C CA . ILE A 1 109 ? 19.260 -5.950 -40.476 1.00 92.00 109 ILE A CA 1
ATOM 860 C C . ILE A 1 109 ? 18.026 -6.061 -41.376 1.00 92.00 109 ILE A C 1
ATOM 862 O O . ILE A 1 109 ? 18.159 -6.041 -42.602 1.00 92.00 109 ILE A O 1
ATOM 866 N N . ARG A 1 110 ? 16.816 -6.097 -40.801 1.00 92.00 110 ARG A N 1
ATOM 867 C CA . ARG A 1 110 ? 15.573 -6.208 -41.581 1.00 92.00 110 ARG A CA 1
ATOM 868 C C . ARG A 1 110 ? 15.328 -4.989 -42.465 1.00 92.00 110 ARG A C 1
ATOM 870 O O . ARG A 1 110 ? 15.000 -5.150 -43.640 1.00 92.00 110 ARG A O 1
ATOM 877 N N . ALA A 1 111 ? 15.555 -3.778 -41.960 1.00 90.50 111 ALA A N 1
ATOM 878 C CA . ALA A 1 111 ? 15.385 -2.571 -42.764 1.00 90.50 111 ALA A CA 1
ATOM 879 C C . ALA A 1 111 ? 16.418 -2.482 -43.906 1.00 90.50 111 ALA A C 1
ATOM 881 O O . ALA A 1 111 ? 16.097 -2.039 -45.010 1.00 90.50 111 ALA A O 1
ATOM 882 N N . LYS A 1 112 ? 17.652 -2.948 -43.684 1.00 91.75 112 LYS A N 1
ATOM 883 C CA . LYS A 1 112 ? 18.683 -3.028 -44.729 1.00 91.75 112 LYS A CA 1
ATOM 884 C C . LYS A 1 112 ? 18.369 -4.082 -45.791 1.00 91.75 112 LYS A C 1
ATOM 886 O O . LYS A 1 112 ? 18.523 -3.780 -46.971 1.00 91.75 112 LYS A O 1
ATOM 891 N N . GLN A 1 113 ? 17.859 -5.253 -45.404 1.00 90.31 113 GLN A N 1
ATOM 892 C CA . GLN A 1 113 ? 17.368 -6.277 -46.341 1.00 90.31 113 GLN A CA 1
ATOM 893 C C . GLN A 1 113 ? 16.198 -5.771 -47.201 1.00 90.31 113 GLN A C 1
ATOM 895 O O . GLN A 1 113 ? 16.075 -6.148 -48.362 1.00 90.31 113 GLN A O 1
ATOM 900 N N . GLN A 1 114 ? 15.372 -4.869 -46.661 1.00 90.69 114 GLN A N 1
ATOM 901 C CA . GLN A 1 114 ? 14.303 -4.176 -47.394 1.00 90.69 114 GLN A CA 1
ATOM 902 C C . GLN A 1 114 ? 14.807 -3.022 -48.285 1.00 90.69 114 GLN A C 1
ATOM 904 O O . GLN A 1 114 ? 14.008 -2.347 -48.934 1.00 90.69 114 GLN A O 1
ATOM 909 N N . GLY A 1 115 ? 16.119 -2.775 -48.334 1.00 91.06 115 GLY A N 1
ATOM 910 C CA . GLY A 1 115 ? 16.733 -1.780 -49.213 1.00 91.06 115 GLY A CA 1
ATOM 911 C C . GLY A 1 115 ? 16.758 -0.350 -48.666 1.00 91.06 115 GLY A C 1
ATOM 912 O O . GLY A 1 115 ? 17.046 0.578 -49.424 1.00 91.06 115 GLY A O 1
ATOM 913 N N . LEU A 1 116 ? 16.489 -0.128 -47.372 1.00 93.25 116 LEU A N 1
ATOM 914 C CA . LEU A 1 116 ? 16.552 1.217 -46.793 1.00 93.25 116 LEU A CA 1
ATOM 915 C C . LEU A 1 116 ? 18.002 1.730 -46.698 1.00 93.25 116 LEU A C 1
ATOM 917 O O . LEU A 1 116 ? 18.969 0.990 -46.475 1.00 93.25 116 LEU A O 1
ATOM 921 N N . SER A 1 117 ? 18.162 3.049 -46.834 1.00 92.50 117 SER A N 1
ATOM 922 C CA . SER A 1 117 ? 19.454 3.712 -46.632 1.00 92.50 117 SER A CA 1
ATOM 923 C C . SER A 1 117 ? 19.805 3.823 -45.144 1.00 92.50 117 SER A C 1
ATOM 925 O O . SER A 1 117 ? 18.927 3.934 -44.289 1.00 92.50 117 SER A O 1
ATOM 927 N N . ASN A 1 118 ? 21.099 3.890 -44.816 1.00 90.81 118 ASN A N 1
ATOM 928 C CA . ASN A 1 118 ? 21.565 3.938 -43.421 1.00 90.81 118 ASN A CA 1
ATOM 929 C C . ASN A 1 118 ? 20.983 5.128 -42.635 1.00 90.81 118 ASN A C 1
ATOM 931 O O . ASN A 1 118 ? 20.764 5.031 -41.433 1.00 90.81 118 ASN A O 1
ATOM 935 N N . ARG A 1 119 ? 20.711 6.250 -43.318 1.00 89.94 119 ARG A N 1
ATOM 936 C CA . ARG A 1 119 ? 20.079 7.432 -42.714 1.00 89.94 119 ARG A CA 1
ATOM 937 C C . ARG A 1 119 ? 18.605 7.212 -42.392 1.00 89.94 119 ARG A C 1
ATOM 939 O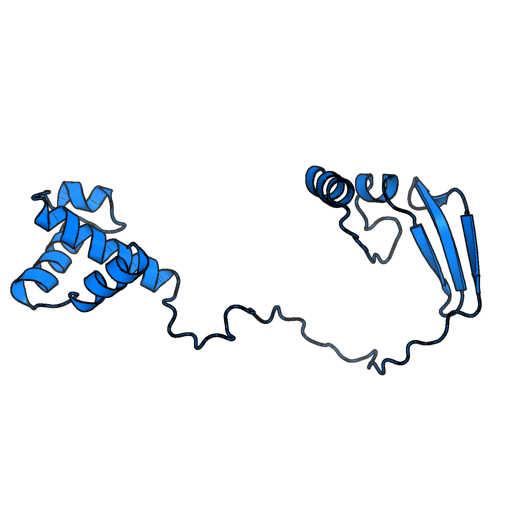 O . ARG A 1 119 ? 18.140 7.718 -41.384 1.00 89.94 119 ARG A O 1
ATOM 946 N N . GLN A 1 120 ? 17.882 6.471 -43.230 1.00 90.56 120 GLN A N 1
ATOM 947 C CA . GLN A 1 120 ? 16.483 6.135 -42.960 1.00 90.56 120 GLN A CA 1
ATOM 948 C C . GLN A 1 120 ? 16.379 5.148 -41.800 1.00 90.56 120 GLN A C 1
ATOM 950 O O . GLN A 1 120 ? 15.551 5.341 -40.920 1.00 90.56 120 GLN A O 1
ATOM 955 N N . VAL A 1 121 ? 17.257 4.142 -41.768 1.00 92.50 121 VAL A N 1
ATOM 956 C CA . VAL A 1 121 ? 17.310 3.152 -40.683 1.00 92.50 121 VAL A CA 1
ATOM 957 C C . VAL A 1 121 ? 17.619 3.811 -39.336 1.00 92.50 121 VAL A C 1
ATOM 959 O O . VAL A 1 121 ? 16.974 3.485 -38.347 1.00 92.50 121 VAL A O 1
ATOM 962 N N . ALA A 1 122 ? 18.529 4.791 -39.301 1.00 93.06 122 ALA A N 1
ATOM 963 C CA . ALA A 1 122 ? 18.884 5.531 -38.085 1.00 93.06 122 ALA A CA 1
ATOM 964 C C . ALA A 1 122 ? 17.706 6.275 -37.420 1.00 93.06 122 ALA A C 1
ATOM 966 O O . ALA A 1 122 ? 17.800 6.620 -36.250 1.00 93.06 122 ALA A O 1
ATOM 967 N N . ASN A 1 123 ? 16.592 6.505 -38.124 1.00 92.62 123 ASN A N 1
ATOM 968 C CA . ASN A 1 123 ? 15.392 7.095 -37.517 1.00 92.62 123 ASN A CA 1
ATOM 969 C C . ASN A 1 123 ? 14.601 6.098 -36.654 1.00 92.62 123 ASN A C 1
ATOM 971 O O . ASN A 1 123 ? 13.756 6.517 -35.868 1.00 92.62 123 ASN A O 1
ATOM 975 N N . PHE A 1 124 ? 14.838 4.794 -36.821 1.00 89.69 124 PHE A N 1
ATOM 976 C CA . PHE A 1 124 ? 14.108 3.724 -36.135 1.00 89.69 124 PHE A CA 1
ATOM 977 C C . PHE A 1 124 ? 14.901 3.088 -34.990 1.00 89.69 124 PHE A C 1
ATOM 979 O O . PHE A 1 124 ? 14.361 2.263 -34.260 1.00 89.69 124 PHE A O 1
ATOM 986 N N . VAL A 1 125 ? 16.176 3.446 -34.836 1.00 91.88 125 VAL A N 1
ATOM 987 C CA . VAL A 1 125 ? 17.090 2.846 -33.857 1.00 91.88 125 VAL A CA 1
ATOM 988 C C . VAL A 1 125 ? 17.813 3.939 -33.070 1.00 91.88 125 VAL A C 1
ATOM 990 O O . VAL A 1 125 ? 18.005 5.033 -33.597 1.00 91.88 125 VAL A O 1
ATOM 993 N N . PRO A 1 126 ? 18.268 3.680 -31.830 1.00 89.75 126 PRO A N 1
ATOM 994 C CA . PRO A 1 126 ? 18.913 4.691 -30.981 1.00 89.75 126 PRO A CA 1
ATOM 995 C C . PRO A 1 126 ? 20.341 5.065 -31.431 1.00 89.75 126 PRO A C 1
ATOM 997 O O . PRO A 1 126 ? 21.123 5.608 -30.651 1.00 89.75 126 PRO A O 1
ATOM 1000 N N . TRP A 1 127 ? 20.719 4.759 -32.673 1.00 91.31 127 TRP A N 1
ATOM 1001 C CA . TRP A 1 127 ? 22.089 4.841 -33.168 1.00 91.31 127 TRP A CA 1
ATOM 1002 C C . TRP A 1 127 ? 22.225 5.731 -34.395 1.00 91.31 127 TRP A C 1
ATOM 1004 O O . TRP A 1 127 ? 21.318 5.867 -35.212 1.00 91.31 127 TRP A O 1
ATOM 1014 N N . SER A 1 128 ? 23.422 6.293 -34.564 1.00 92.62 128 SER A N 1
ATOM 1015 C CA . SER A 1 128 ? 23.753 7.082 -35.744 1.00 92.62 128 SER A CA 1
ATOM 1016 C C . SER A 1 128 ? 23.839 6.211 -37.004 1.00 92.62 128 SER A C 1
ATOM 1018 O O . SER A 1 128 ? 24.096 5.006 -36.957 1.00 92.62 128 SER A O 1
ATOM 1020 N N . HIS A 1 129 ? 23.699 6.847 -38.167 1.00 90.31 129 HIS A N 1
ATOM 1021 C CA . HIS A 1 129 ? 23.844 6.194 -39.471 1.00 90.31 129 HIS A CA 1
ATOM 1022 C C . HIS A 1 129 ? 25.221 5.526 -39.689 1.00 90.31 129 HIS A C 1
ATOM 1024 O O . HIS A 1 129 ? 25.330 4.604 -40.501 1.00 90.31 129 HIS A O 1
ATOM 1030 N N . GLU A 1 130 ? 26.268 5.971 -38.985 1.00 92.94 130 GLU A N 1
ATOM 1031 C CA . GLU A 1 130 ? 27.596 5.345 -39.003 1.00 92.94 130 GLU A CA 1
ATOM 1032 C C . GLU A 1 130 ? 27.597 4.027 -38.229 1.00 92.94 130 GLU A C 1
ATOM 1034 O O . GLU A 1 130 ? 28.072 3.012 -38.736 1.00 92.94 130 GLU A O 1
ATOM 1039 N N . THR A 1 131 ? 26.986 4.012 -37.045 1.00 91.25 131 THR A N 1
ATOM 1040 C CA . THR A 1 131 ? 26.805 2.790 -36.256 1.00 91.25 131 THR A CA 1
ATOM 1041 C C . THR A 1 131 ? 25.921 1.789 -36.997 1.00 91.25 131 THR A C 1
ATOM 1043 O O . THR A 1 131 ? 26.257 0.612 -37.051 1.00 91.25 131 THR A O 1
ATOM 1046 N N . VAL A 1 132 ? 24.856 2.246 -37.666 1.00 92.12 132 VAL A N 1
ATOM 1047 C CA . VAL A 1 132 ? 24.026 1.402 -38.547 1.00 92.12 132 VAL A CA 1
ATOM 1048 C C . VAL A 1 132 ? 24.865 0.759 -39.655 1.00 92.12 132 VAL A C 1
ATOM 1050 O O . VAL A 1 132 ? 24.752 -0.441 -39.894 1.00 92.12 132 VAL A O 1
ATOM 1053 N N . ARG A 1 133 ? 25.734 1.536 -40.320 1.00 91.44 133 ARG A N 1
ATOM 1054 C CA . ARG A 1 133 ? 26.652 1.009 -41.343 1.00 91.44 133 ARG A CA 1
ATOM 1055 C C . ARG A 1 133 ? 27.567 -0.066 -40.762 1.00 91.44 133 ARG A C 1
ATOM 1057 O O . ARG A 1 133 ? 27.756 -1.097 -41.395 1.00 91.44 133 ARG A O 1
ATOM 1064 N N . LYS A 1 134 ? 28.132 0.186 -39.579 1.00 92.25 134 LYS A N 1
ATOM 1065 C CA . LYS A 1 134 ? 29.024 -0.753 -38.898 1.00 92.25 134 LYS A CA 1
ATOM 1066 C C . LYS A 1 134 ? 28.303 -2.067 -38.583 1.00 92.25 134 LYS A C 1
ATOM 1068 O O . LYS A 1 134 ? 28.787 -3.113 -38.991 1.00 92.25 134 LYS A O 1
ATOM 1073 N N . ARG A 1 135 ? 27.120 -2.007 -37.958 1.00 90.06 135 ARG A N 1
ATOM 1074 C CA . ARG A 1 135 ? 26.312 -3.194 -37.619 1.00 90.06 135 ARG A CA 1
ATOM 1075 C C . ARG A 1 135 ? 25.880 -3.991 -38.850 1.00 90.06 135 ARG A C 1
ATOM 1077 O O . ARG A 1 135 ? 25.909 -5.213 -38.824 1.00 90.06 135 ARG A O 1
ATOM 1084 N N . TRP A 1 136 ? 25.523 -3.308 -39.939 1.00 91.12 136 TRP A N 1
ATOM 1085 C CA . TRP A 1 136 ? 25.217 -3.974 -41.206 1.00 91.12 136 TRP A CA 1
ATOM 1086 C C . TRP A 1 136 ? 26.436 -4.702 -41.782 1.00 91.12 136 TRP A C 1
ATOM 1088 O O . TRP A 1 136 ? 26.318 -5.846 -42.200 1.00 91.12 136 TRP A O 1
ATOM 1098 N N . ASN A 1 137 ? 27.611 -4.070 -41.756 1.00 90.31 137 ASN A N 1
ATOM 1099 C CA . ASN A 1 137 ? 28.840 -4.695 -42.235 1.00 90.31 137 ASN A CA 1
ATOM 1100 C C . ASN A 1 137 ? 29.263 -5.898 -41.377 1.00 90.31 137 ASN A C 1
ATOM 1102 O O . ASN A 1 137 ? 29.721 -6.880 -41.952 1.00 90.31 137 ASN A O 1
ATOM 1106 N N . GLU A 1 138 ? 29.095 -5.819 -40.051 1.00 89.06 138 GLU A N 1
ATOM 1107 C CA . GLU A 1 138 ? 29.329 -6.932 -39.111 1.00 89.06 138 GLU A CA 1
ATOM 1108 C C . GLU A 1 138 ? 28.430 -8.137 -39.457 1.00 89.06 138 GLU A C 1
ATOM 1110 O O . GLU A 1 138 ? 28.877 -9.279 -39.427 1.00 89.06 138 GLU A O 1
ATOM 1115 N N . PHE A 1 139 ? 27.176 -7.893 -39.847 1.00 89.31 139 PHE A N 1
ATOM 1116 C CA . PHE A 1 139 ? 26.260 -8.953 -40.276 1.00 89.31 139 PHE A CA 1
ATOM 1117 C C . PHE A 1 139 ? 26.596 -9.506 -41.671 1.00 89.31 139 PHE A C 1
ATOM 1119 O O . PHE A 1 139 ? 26.674 -10.717 -41.857 1.00 89.31 139 PHE A O 1
ATOM 1126 N N . GLU A 1 140 ? 26.802 -8.631 -42.659 1.00 87.69 140 GLU A N 1
ATOM 1127 C CA . GLU A 1 140 ? 26.965 -9.024 -44.066 1.00 87.69 140 GLU A CA 1
ATOM 1128 C C . GLU A 1 140 ? 28.338 -9.643 -44.368 1.00 87.69 140 GLU A C 1
ATOM 1130 O O . GLU A 1 140 ? 28.417 -10.593 -45.144 1.00 87.69 140 GLU A O 1
ATOM 1135 N N . ASN A 1 141 ? 29.416 -9.124 -43.770 1.00 84.25 141 ASN A N 1
ATOM 1136 C CA . ASN A 1 141 ? 30.783 -9.558 -44.085 1.00 84.25 141 ASN A CA 1
ATOM 1137 C C . ASN A 1 141 ? 31.358 -10.524 -43.046 1.00 84.25 141 ASN A C 1
ATOM 1139 O O . ASN A 1 141 ? 32.083 -11.443 -43.420 1.00 84.25 141 ASN A O 1
ATOM 1143 N N . ASP A 1 142 ? 31.031 -10.330 -41.764 1.00 81.31 142 ASP A N 1
ATOM 1144 C CA . ASP A 1 142 ? 31.626 -11.106 -40.668 1.00 81.31 142 ASP A CA 1
ATOM 1145 C C . ASP A 1 142 ? 30.687 -12.212 -40.148 1.00 81.31 142 ASP A C 1
ATOM 1147 O O . ASP A 1 142 ? 31.086 -13.021 -39.311 1.00 81.31 142 ASP A O 1
ATOM 1151 N N . GLY A 1 143 ? 29.439 -12.267 -40.637 1.00 80.81 143 GLY A N 1
ATOM 1152 C CA . GLY A 1 143 ? 28.437 -13.263 -40.240 1.00 80.81 143 GLY A CA 1
ATOM 1153 C C . GLY A 1 143 ? 27.942 -13.127 -38.794 1.00 80.81 143 GLY A C 1
ATOM 1154 O O . GLY A 1 143 ? 27.267 -14.027 -38.291 1.00 80.81 143 GLY A O 1
ATOM 1155 N N . LEU A 1 144 ? 28.269 -12.019 -38.122 1.00 82.00 144 LEU A N 1
ATOM 1156 C CA . LEU A 1 144 ? 27.865 -11.729 -36.745 1.00 82.00 144 LEU A CA 1
ATOM 1157 C C . LEU A 1 144 ? 26.363 -11.411 -36.669 1.00 82.00 144 LEU A C 1
ATOM 1159 O O . LEU A 1 144 ? 25.743 -11.042 -37.660 1.00 82.00 144 LEU A O 1
ATOM 1163 N N . HIS A 1 145 ? 25.778 -11.500 -35.471 1.00 84.12 145 HIS A N 1
ATOM 1164 C CA . HIS A 1 145 ? 24.377 -11.132 -35.181 1.00 84.12 145 HIS A CA 1
ATOM 1165 C C . HIS A 1 145 ? 23.292 -12.006 -35.832 1.00 84.12 145 HIS A C 1
ATOM 1167 O O . HIS A 1 145 ? 22.112 -11.663 -35.763 1.00 84.12 145 HIS A O 1
ATOM 1173 N N . THR A 1 146 ? 23.653 -13.142 -36.427 1.00 82.06 146 THR A N 1
ATOM 1174 C CA . THR A 1 146 ? 22.703 -14.146 -36.939 1.00 82.06 146 THR A CA 1
ATOM 1175 C C . THR A 1 146 ? 21.847 -14.738 -35.818 1.00 82.06 146 THR A C 1
ATOM 1177 O O . THR A 1 146 ? 20.622 -14.762 -35.941 1.00 82.06 146 THR A O 1
ATOM 1180 N N . ASP A 1 147 ? 22.467 -15.101 -34.693 1.00 80.44 147 ASP A N 1
ATOM 1181 C CA . ASP A 1 147 ? 21.761 -15.599 -33.503 1.00 80.44 147 ASP A CA 1
ATOM 1182 C C . ASP A 1 147 ? 20.829 -14.534 -32.909 1.00 80.44 147 ASP A C 1
ATOM 1184 O O . ASP A 1 147 ? 19.692 -14.821 -32.548 1.00 80.44 147 ASP A O 1
ATOM 1188 N N . THR A 1 148 ? 21.262 -13.270 -32.893 1.00 81.50 148 THR A N 1
ATOM 1189 C CA . THR A 1 148 ? 20.448 -12.134 -32.434 1.00 81.50 148 THR A CA 1
ATOM 1190 C C . THR A 1 148 ? 19.164 -11.981 -33.250 1.00 81.50 148 THR A C 1
ATOM 1192 O O . THR A 1 148 ? 18.098 -11.731 -32.692 1.00 81.50 148 THR A O 1
ATOM 1195 N N . VAL A 1 149 ? 19.244 -12.141 -34.575 1.00 83.19 149 VAL A N 1
ATOM 1196 C CA . VAL A 1 149 ? 18.065 -12.088 -35.452 1.00 83.19 149 VAL A CA 1
ATOM 1197 C C . VAL A 1 149 ? 17.128 -13.262 -35.177 1.00 83.19 149 VAL A C 1
ATOM 1199 O O . VAL A 1 149 ? 15.925 -13.047 -35.050 1.00 83.19 149 VAL A O 1
ATOM 1202 N N . ALA A 1 150 ? 17.670 -14.475 -35.036 1.00 82.12 150 ALA A N 1
ATOM 1203 C CA . ALA A 1 150 ? 16.882 -15.672 -34.749 1.00 82.12 150 ALA A CA 1
ATOM 1204 C C . ALA A 1 150 ? 16.163 -15.583 -33.391 1.00 82.12 150 ALA A C 1
ATOM 1206 O O . ALA A 1 150 ? 14.983 -15.918 -33.297 1.00 82.12 150 ALA A O 1
ATOM 1207 N N . ASN A 1 151 ? 16.842 -15.066 -32.364 1.00 81.06 151 ASN A N 1
ATOM 1208 C CA . ASN A 1 151 ? 16.275 -14.880 -31.029 1.00 81.06 151 ASN A CA 1
ATOM 1209 C C . ASN A 1 151 ? 15.108 -13.886 -31.040 1.00 81.06 151 ASN A C 1
ATOM 1211 O O . ASN A 1 151 ? 14.043 -14.173 -30.498 1.00 81.06 151 ASN A O 1
ATOM 1215 N N . VAL A 1 152 ? 15.275 -12.733 -31.697 1.00 82.12 152 VAL A N 1
ATOM 1216 C CA . VAL A 1 152 ? 14.208 -11.724 -31.791 1.00 82.12 152 VAL A CA 1
ATOM 1217 C C . VAL A 1 152 ? 13.020 -12.244 -32.612 1.00 82.12 152 VAL A C 1
ATOM 1219 O O . VAL A 1 152 ? 11.871 -11.989 -32.254 1.00 82.12 152 VAL A O 1
ATOM 1222 N N . GLU A 1 153 ? 13.258 -13.019 -33.671 1.00 81.31 153 GLU A N 1
ATOM 1223 C CA . GLU A 1 153 ? 12.184 -13.657 -34.448 1.00 81.31 153 GLU A CA 1
ATOM 1224 C C . GLU A 1 153 ? 11.418 -14.709 -33.654 1.00 81.31 153 GLU A C 1
ATOM 1226 O O . GLU A 1 153 ? 10.193 -14.742 -33.740 1.00 81.31 153 GLU A O 1
ATOM 1231 N N . GLY A 1 154 ? 12.109 -15.514 -32.845 1.00 76.44 154 GLY A N 1
ATOM 1232 C CA . GLY A 1 154 ? 11.479 -16.508 -31.976 1.00 76.44 154 GLY A CA 1
ATOM 1233 C C . GLY A 1 154 ? 10.575 -15.909 -30.894 1.00 76.44 154 GLY A C 1
ATOM 1234 O O . GLY A 1 154 ? 9.681 -16.595 -30.411 1.00 76.44 154 GLY A O 1
ATOM 1235 N N . VAL A 1 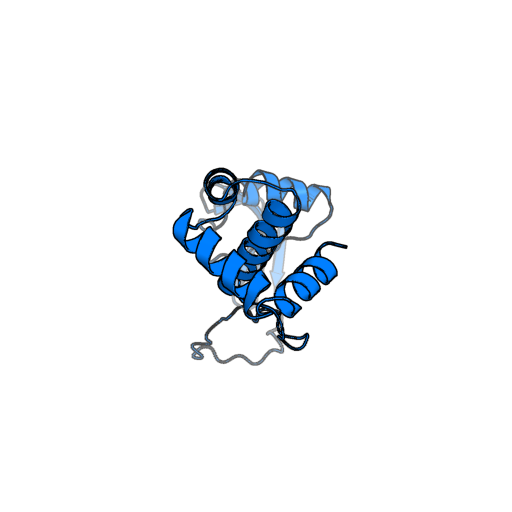155 ? 10.781 -14.638 -30.529 1.00 77.38 155 VAL A N 1
ATOM 1236 C CA . VAL A 1 155 ? 9.939 -13.908 -29.564 1.00 77.38 155 VAL A CA 1
ATOM 1237 C C . VAL A 1 155 ? 8.768 -13.184 -30.241 1.00 77.38 155 VAL A C 1
ATOM 1239 O O . VAL A 1 155 ? 7.717 -13.011 -29.626 1.00 77.38 155 VAL A O 1
ATOM 1242 N N . ILE A 1 156 ? 8.946 -12.711 -31.480 1.00 68.50 156 ILE A N 1
ATOM 1243 C CA . ILE A 1 156 ? 7.937 -11.915 -32.202 1.00 68.50 156 ILE A CA 1
ATOM 1244 C C . ILE A 1 156 ? 6.937 -12.791 -32.988 1.00 68.50 156 ILE A C 1
ATOM 1246 O O . ILE A 1 156 ? 5.821 -12.326 -33.238 1.00 68.50 156 ILE A O 1
ATOM 1250 N N . ALA A 1 157 ? 7.320 -14.007 -33.399 1.00 53.91 157 ALA A N 1
ATOM 1251 C CA . ALA A 1 157 ? 6.471 -14.953 -34.140 1.00 53.91 157 ALA A CA 1
ATOM 1252 C C . ALA A 1 157 ? 5.425 -15.651 -33.254 1.00 53.91 157 ALA A C 1
ATOM 1254 O O . ALA A 1 157 ? 4.285 -15.825 -33.749 1.00 53.91 157 ALA A O 1
#

Foldseek 3Di:
DQVVLVVCVVVVHDDDDDDPFLPPDPQNVQQVDWDWADPDQFKIWIANGADPRRGHHTDDIGGRRDDDPDDDDPPDPDDDDPPPPVVPPPPPDDDPVRVLVLVLLLLLQVVVVVVDQLCVSCVVHVDHSVVSVVSNCCCPPVVPSPVSNVVVVVVVD

pLDDT: mean 83.16, std 11.47, range [46.38, 94.12]